Protein AF-A0A352GJZ3-F1 (afdb_monomer_lite)

Structure (mmCIF, N/CA/C/O backbone):
data_AF-A0A352GJZ3-F1
#
_entry.id   AF-A0A352GJZ3-F1
#
loop_
_atom_site.group_PDB
_atom_site.id
_atom_site.type_symbol
_atom_site.label_atom_id
_atom_site.label_alt_id
_atom_site.label_comp_id
_atom_site.label_asym_id
_atom_site.label_entity_id
_atom_site.label_seq_id
_atom_site.pdbx_PDB_ins_code
_atom_site.Cartn_x
_atom_site.Cartn_y
_atom_site.Cartn_z
_atom_site.occupancy
_atom_site.B_iso_or_equiv
_atom_site.auth_seq_id
_atom_site.auth_comp_id
_atom_site.auth_asym_id
_atom_site.auth_atom_id
_atom_site.pdbx_PDB_model_num
ATOM 1 N N . ILE A 1 1 ? 23.229 0.048 -28.107 1.00 61.44 1 ILE A N 1
ATOM 2 C CA . ILE A 1 1 ? 23.917 1.328 -27.823 1.00 61.44 1 ILE A CA 1
ATOM 3 C C . ILE A 1 1 ? 24.957 1.008 -26.772 1.00 61.44 1 ILE A C 1
ATOM 5 O O . ILE A 1 1 ? 24.595 0.742 -25.634 1.00 61.44 1 ILE A O 1
ATOM 9 N N . GLU A 1 2 ? 26.207 0.881 -27.193 1.00 63.62 2 GLU A N 1
ATOM 10 C CA . GLU A 1 2 ? 27.333 0.672 -26.285 1.00 63.62 2 GLU A CA 1
ATOM 11 C C . GLU A 1 2 ? 27.810 2.054 -25.856 1.00 63.62 2 GLU A C 1
ATOM 13 O O . GLU A 1 2 ? 28.156 2.864 -26.710 1.00 63.62 2 GLU A O 1
ATOM 18 N N . ILE A 1 3 ? 27.728 2.347 -24.558 1.00 71.00 3 ILE A N 1
ATOM 19 C CA . ILE A 1 3 ? 28.173 3.628 -24.009 1.00 71.00 3 ILE A CA 1
ATOM 20 C C . ILE A 1 3 ? 29.648 3.494 -23.687 1.00 71.00 3 ILE A C 1
ATOM 22 O O . ILE A 1 3 ? 30.034 2.709 -22.818 1.00 71.00 3 ILE A O 1
ATOM 26 N N . TRP A 1 4 ? 30.468 4.264 -24.385 1.00 77.12 4 TRP A N 1
ATOM 27 C CA . TRP A 1 4 ? 31.891 4.322 -24.117 1.00 77.12 4 TRP A CA 1
ATOM 28 C C . TRP A 1 4 ? 32.191 5.311 -22.978 1.00 77.12 4 TRP A C 1
ATOM 30 O O . TRP A 1 4 ? 31.402 6.226 -22.732 1.00 77.12 4 TRP A O 1
ATOM 40 N N . PRO A 1 5 ? 33.329 5.184 -22.266 1.00 75.94 5 PRO A N 1
ATOM 41 C CA . PRO A 1 5 ? 33.630 5.995 -21.079 1.00 75.94 5 PRO A CA 1
ATOM 42 C C . PRO A 1 5 ? 33.558 7.505 -21.327 1.00 75.94 5 PRO A C 1
ATOM 44 O O . PRO A 1 5 ? 33.132 8.266 -20.461 1.00 75.94 5 PRO A O 1
ATOM 47 N N . GLN A 1 6 ? 33.927 7.940 -22.531 1.00 77.19 6 GLN A N 1
ATOM 48 C CA . GLN A 1 6 ? 33.837 9.334 -22.938 1.00 77.19 6 GLN A CA 1
ATOM 49 C C . GLN A 1 6 ? 32.401 9.833 -23.125 1.00 77.19 6 GLN A C 1
ATOM 51 O O . GLN A 1 6 ? 32.211 11.025 -23.029 1.00 77.19 6 GLN A O 1
ATOM 56 N N . GLU A 1 7 ? 31.393 8.989 -23.344 1.00 81.38 7 GLU A N 1
ATOM 57 C CA . GLU A 1 7 ? 29.985 9.390 -23.551 1.00 81.38 7 GLU A CA 1
ATOM 58 C C . GLU A 1 7 ? 29.179 9.402 -22.242 1.00 81.38 7 GLU A C 1
ATOM 60 O O . GLU A 1 7 ? 28.003 9.773 -22.211 1.00 81.38 7 GLU A O 1
ATOM 65 N N . PHE A 1 8 ? 29.818 9.039 -21.128 1.00 82.38 8 PHE A N 1
ATOM 66 C CA . PHE A 1 8 ? 29.194 8.975 -19.810 1.00 82.38 8 PHE A CA 1
ATOM 67 C C . PHE A 1 8 ? 28.633 10.329 -19.339 1.00 82.38 8 PHE A C 1
ATOM 69 O O . PHE A 1 8 ? 27.685 10.365 -18.551 1.00 82.38 8 PHE A O 1
ATOM 76 N N . TYR A 1 9 ? 29.147 11.451 -19.861 1.00 84.25 9 TYR A N 1
ATOM 77 C CA . TYR A 1 9 ? 28.627 12.783 -19.539 1.00 84.25 9 TYR A CA 1
ATOM 78 C C . TYR A 1 9 ? 27.165 12.982 -19.968 1.00 84.25 9 TYR A C 1
ATOM 80 O O . TYR A 1 9 ? 26.459 13.758 -19.326 1.00 84.25 9 TYR A O 1
ATOM 88 N N . TYR A 1 10 ? 26.668 12.255 -20.978 1.00 85.81 10 TYR A N 1
ATOM 89 C CA . TYR A 1 10 ? 25.248 12.290 -21.343 1.00 85.81 10 TYR A CA 1
ATOM 90 C C . TYR A 1 10 ? 24.364 11.665 -20.258 1.00 85.81 10 TYR A C 1
ATOM 92 O O . TYR A 1 10 ? 23.333 12.236 -19.900 1.00 85.81 10 TYR A O 1
ATOM 100 N N . ILE A 1 11 ? 24.784 10.532 -19.684 1.00 86.44 11 ILE A N 1
ATOM 101 C CA . ILE A 1 11 ? 24.067 9.888 -18.574 1.00 86.44 11 ILE A CA 1
ATOM 102 C C . ILE A 1 11 ? 24.152 10.763 -17.325 1.00 86.44 11 ILE A C 1
ATOM 104 O O . ILE A 1 11 ? 23.136 11.016 -16.682 1.00 86.44 11 ILE A O 1
ATOM 108 N N . ALA A 1 12 ? 25.349 11.251 -16.991 1.00 88.62 12 ALA A N 1
ATOM 109 C CA . ALA A 1 12 ? 25.541 12.118 -15.836 1.00 88.62 12 ALA A CA 1
ATOM 110 C C . ALA A 1 12 ? 24.681 13.389 -15.946 1.00 88.62 12 ALA A C 1
ATOM 112 O O . ALA A 1 12 ? 23.999 13.749 -14.990 1.00 88.62 12 ALA A O 1
ATOM 113 N N . GLY A 1 13 ? 24.636 14.016 -17.126 1.00 91.50 13 GLY A N 1
ATOM 114 C CA . GLY A 1 13 ? 23.769 15.160 -17.403 1.00 91.50 13 GLY A CA 1
ATOM 115 C C . GLY A 1 13 ? 22.283 14.832 -17.248 1.00 91.50 13 GLY A C 1
ATOM 116 O O . GLY A 1 13 ? 21.562 15.586 -16.598 1.00 91.50 13 GLY A O 1
ATOM 117 N N . LEU A 1 14 ? 21.828 13.684 -17.765 1.00 91.75 14 LEU A N 1
ATOM 118 C CA . LEU A 1 14 ? 20.447 13.220 -17.593 1.00 91.75 14 LEU A CA 1
ATOM 119 C C . LEU A 1 14 ? 20.097 13.026 -16.110 1.00 91.75 14 LEU A C 1
ATOM 121 O O . LEU A 1 14 ? 19.051 13.489 -15.664 1.00 91.75 14 LEU A O 1
ATOM 125 N N . LEU A 1 15 ? 20.974 12.380 -15.338 1.00 91.31 15 LEU A N 1
ATOM 126 C CA . LEU A 1 15 ? 20.764 12.141 -13.909 1.00 91.31 15 LEU A CA 1
ATOM 127 C C . LEU A 1 15 ? 20.749 13.449 -13.108 1.00 91.31 15 LEU A C 1
ATOM 129 O O . LEU A 1 15 ? 19.919 13.598 -12.213 1.00 91.31 15 LEU A O 1
ATOM 133 N N . ILE A 1 16 ? 21.606 14.416 -13.452 1.00 94.75 16 ILE A N 1
ATOM 134 C CA . ILE A 1 16 ? 21.604 15.753 -12.840 1.00 94.75 16 ILE A CA 1
ATOM 135 C C . ILE A 1 16 ? 20.294 16.479 -13.155 1.00 94.75 16 ILE A C 1
ATOM 137 O O . ILE A 1 16 ? 19.656 17.003 -12.245 1.00 94.75 16 ILE A O 1
ATOM 141 N N . MET A 1 17 ? 19.849 16.470 -14.414 1.00 94.56 17 MET A N 1
ATOM 142 C CA . MET A 1 17 ? 18.578 17.083 -14.812 1.00 94.56 17 MET A CA 1
ATOM 143 C C . MET A 1 17 ? 17.378 16.405 -14.142 1.00 94.56 17 MET A C 1
ATOM 145 O O . MET A 1 17 ? 16.465 17.094 -13.692 1.00 94.56 17 MET A O 1
ATOM 149 N N . ALA A 1 18 ? 17.391 15.075 -14.012 1.00 90.25 18 ALA A N 1
ATOM 150 C CA . ALA A 1 18 ? 16.367 14.322 -13.294 1.00 90.25 18 ALA A CA 1
ATOM 151 C C . ALA A 1 18 ? 16.361 14.649 -11.792 1.00 90.25 18 ALA A C 1
ATOM 153 O O . ALA A 1 18 ? 15.294 14.852 -11.216 1.00 90.25 18 ALA A O 1
ATOM 154 N N . GLY A 1 19 ? 17.535 14.759 -11.163 1.00 91.00 19 GLY A N 1
ATOM 155 C CA . GLY A 1 19 ? 17.672 15.143 -9.757 1.00 91.00 19 GLY A CA 1
ATOM 156 C C . GLY A 1 19 ? 17.193 16.569 -9.489 1.00 91.00 19 GLY A C 1
ATOM 157 O O . GLY A 1 19 ? 16.412 16.794 -8.564 1.00 91.00 19 GLY A O 1
ATOM 158 N N . LEU A 1 20 ? 17.590 17.524 -10.336 1.00 92.31 20 LEU A N 1
ATOM 159 C CA . LEU A 1 20 ? 17.104 18.904 -10.276 1.00 92.31 20 LEU A CA 1
ATOM 160 C C . LEU A 1 20 ? 15.594 18.967 -10.507 1.00 92.31 20 LEU A C 1
ATOM 162 O O . LEU A 1 20 ? 14.905 19.654 -9.762 1.00 92.31 20 LEU A O 1
ATOM 166 N N . GLY A 1 21 ? 15.075 18.219 -11.485 1.00 87.94 21 GLY A N 1
ATOM 167 C CA . GLY A 1 21 ? 13.646 18.117 -11.769 1.00 87.94 21 GLY A CA 1
ATOM 168 C C . GLY A 1 21 ? 12.852 17.571 -10.583 1.00 87.94 21 GLY A C 1
ATOM 169 O O . GLY A 1 21 ? 11.864 18.182 -10.183 1.00 87.94 21 GLY A O 1
ATOM 170 N N . LEU A 1 22 ? 13.314 16.480 -9.964 1.00 83.62 22 LEU A N 1
ATOM 171 C CA . LEU A 1 22 ? 12.705 15.929 -8.753 1.00 83.62 22 LEU A CA 1
ATOM 172 C C . LEU A 1 22 ? 12.719 16.959 -7.616 1.00 83.62 22 LEU A C 1
ATOM 174 O O . LEU A 1 22 ? 11.680 17.183 -6.998 1.00 83.62 22 LEU A O 1
ATOM 178 N N . PHE A 1 23 ? 13.850 17.635 -7.383 1.00 85.44 23 PHE A N 1
ATOM 179 C CA . PHE A 1 23 ? 13.967 18.665 -6.349 1.00 85.44 23 PHE A CA 1
ATOM 180 C C . PHE A 1 23 ? 12.998 19.833 -6.588 1.00 85.44 23 PHE A C 1
ATOM 182 O O . PHE A 1 23 ? 12.290 20.245 -5.669 1.00 85.44 23 PHE A O 1
ATOM 189 N N . LEU A 1 24 ? 12.905 20.321 -7.828 1.00 85.62 24 LEU A N 1
ATOM 190 C CA . LEU A 1 24 ? 11.987 21.388 -8.237 1.00 85.62 24 LEU A CA 1
ATOM 191 C C . LEU A 1 24 ? 10.521 20.980 -8.055 1.00 85.62 24 LEU A C 1
ATOM 193 O O . LEU A 1 24 ? 9.731 21.739 -7.504 1.00 85.62 24 LEU A O 1
ATOM 197 N N . VAL A 1 25 ? 10.155 19.760 -8.452 1.00 81.25 25 VAL A N 1
ATOM 198 C CA . VAL A 1 25 ? 8.799 19.234 -8.241 1.00 81.25 25 VAL A CA 1
ATOM 199 C C . VAL A 1 25 ? 8.487 19.132 -6.749 1.00 81.25 25 VAL A C 1
ATOM 201 O O . VAL A 1 25 ? 7.402 19.529 -6.323 1.00 81.25 25 VAL A O 1
ATOM 204 N N . THR A 1 26 ? 9.431 18.658 -5.933 1.00 75.69 26 THR A N 1
ATOM 205 C CA . THR A 1 26 ? 9.233 18.568 -4.479 1.00 75.69 26 THR A CA 1
ATOM 206 C C . THR A 1 26 ? 9.185 19.930 -3.789 1.00 75.69 26 THR A C 1
ATOM 208 O O . THR A 1 26 ? 8.462 20.068 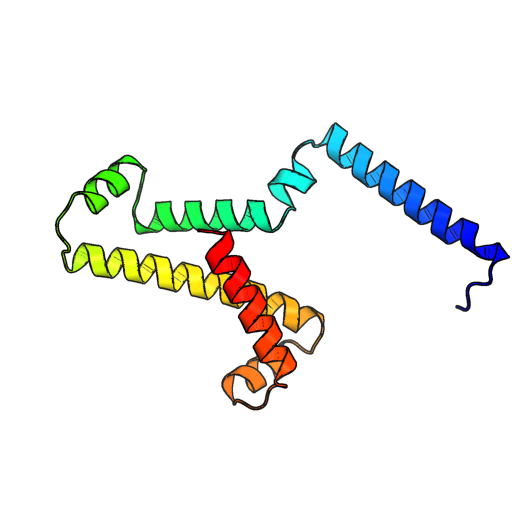-2.809 1.00 75.69 26 THR A O 1
ATOM 211 N N . SER A 1 27 ? 9.888 20.953 -4.285 1.00 80.06 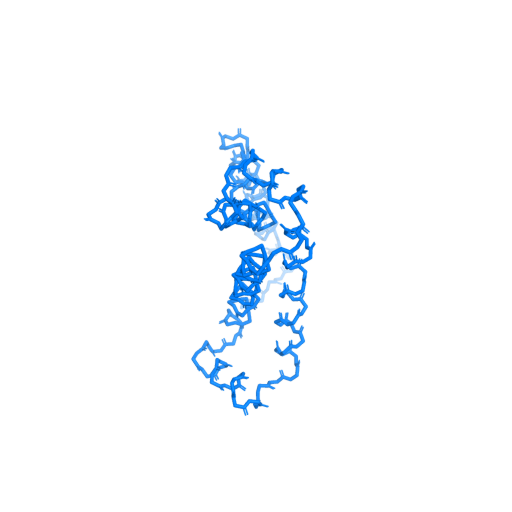27 SER A N 1
ATOM 212 C CA . SER A 1 27 ? 9.855 22.297 -3.691 1.00 80.06 27 SER A CA 1
ATOM 213 C C . SER A 1 27 ? 8.627 23.106 -4.118 1.00 80.06 27 SER A C 1
ATOM 215 O O . SER A 1 27 ? 8.092 23.857 -3.308 1.00 80.06 27 SER A O 1
ATOM 217 N N . VAL A 1 28 ? 8.135 22.915 -5.349 1.00 79.69 28 VAL A N 1
ATOM 218 C CA . VAL A 1 28 ? 6.958 23.621 -5.889 1.00 79.69 28 VAL A CA 1
ATOM 219 C C . VAL A 1 28 ? 5.643 22.949 -5.487 1.00 79.69 28 VAL A C 1
ATOM 221 O O . VAL A 1 28 ? 4.708 23.627 -5.072 1.00 79.69 28 VAL A O 1
ATOM 224 N N . VAL A 1 29 ? 5.550 21.620 -5.598 1.00 76.50 29 VAL A N 1
ATOM 225 C CA . VAL A 1 29 ? 4.314 20.853 -5.333 1.00 76.50 29 VAL A CA 1
ATOM 226 C C . VAL A 1 29 ? 4.334 20.215 -3.931 1.00 76.50 29 VAL A C 1
ATOM 228 O O . VAL A 1 29 ? 3.359 19.608 -3.484 1.00 76.50 29 VAL A O 1
ATOM 231 N N . GLY A 1 30 ? 5.430 20.370 -3.183 1.00 73.88 30 GLY A N 1
ATOM 232 C CA . GLY A 1 30 ? 5.548 19.907 -1.801 1.00 73.88 30 GLY A CA 1
ATOM 233 C C . GLY A 1 30 ? 5.424 18.385 -1.683 1.00 73.88 30 GLY A C 1
ATOM 234 O O . GLY A 1 30 ? 6.286 17.622 -2.118 1.00 73.88 30 GLY A O 1
ATOM 235 N N . ARG A 1 31 ? 4.303 17.930 -1.100 1.00 71.56 31 ARG A N 1
ATOM 236 C CA . ARG A 1 31 ? 3.973 16.519 -0.810 1.00 71.56 31 ARG A CA 1
ATOM 237 C C . ARG A 1 31 ? 3.645 15.658 -2.040 1.00 71.56 31 ARG A C 1
ATOM 239 O O . ARG A 1 31 ? 3.156 14.548 -1.871 1.00 71.56 31 ARG A O 1
ATOM 246 N N . ALA A 1 32 ? 3.914 16.103 -3.264 1.00 70.00 32 ALA A N 1
ATOM 247 C CA . ALA A 1 32 ? 3.667 15.286 -4.456 1.00 70.00 32 ALA A CA 1
ATOM 248 C C . ALA A 1 32 ? 4.353 13.913 -4.373 1.00 70.00 32 ALA A C 1
ATOM 250 O O . ALA A 1 32 ? 3.694 12.890 -4.520 1.00 70.00 32 ALA A O 1
ATOM 251 N N . TRP A 1 33 ? 5.651 13.890 -4.047 1.00 67.88 33 TRP A N 1
ATOM 252 C CA . TRP A 1 33 ? 6.404 12.642 -3.926 1.00 67.88 33 TRP A CA 1
ATOM 253 C C . TRP A 1 33 ? 6.211 11.988 -2.556 1.00 67.88 33 TRP A C 1
ATOM 255 O O . TRP A 1 33 ? 5.526 10.978 -2.446 1.00 67.88 33 TRP A O 1
ATOM 265 N N . CYS A 1 34 ? 6.726 12.602 -1.484 1.00 67.06 34 CYS A N 1
ATOM 266 C CA . CYS A 1 34 ? 6.670 12.027 -0.132 1.00 67.06 34 CYS A CA 1
ATOM 267 C C . CYS A 1 34 ? 5.245 11.914 0.457 1.00 67.06 34 CYS A C 1
ATOM 269 O O . CYS A 1 34 ? 5.068 11.272 1.489 1.00 67.06 34 CYS A O 1
ATOM 271 N N . GLY A 1 35 ? 4.234 12.532 -0.165 1.00 66.69 35 GLY A N 1
ATOM 272 C CA . GLY A 1 35 ? 2.830 12.450 0.252 1.00 66.69 35 GLY A CA 1
ATOM 273 C C . GLY A 1 35 ? 1.950 11.605 -0.670 1.00 66.69 35 GLY A C 1
ATOM 274 O O . GLY A 1 35 ? 1.313 10.686 -0.180 1.00 66.69 35 GLY A O 1
ATOM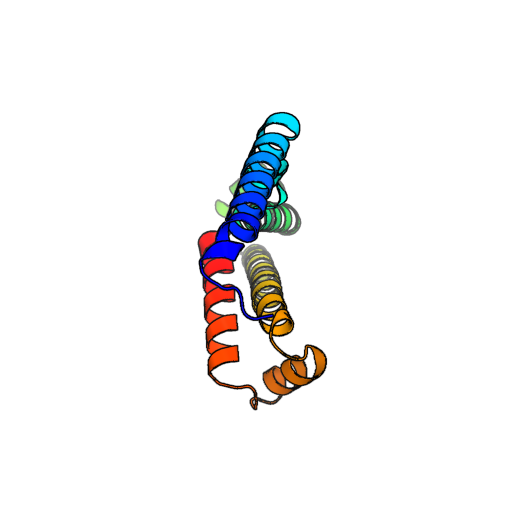 275 N N . TYR A 1 36 ? 1.905 11.887 -1.976 1.00 66.94 36 TYR A N 1
ATOM 276 C CA . TYR A 1 36 ? 0.909 11.279 -2.878 1.00 66.94 36 TYR A CA 1
ATOM 277 C C . TYR A 1 36 ? 1.448 10.197 -3.821 1.00 66.94 36 TYR A C 1
ATOM 279 O O . TYR A 1 36 ? 0.664 9.394 -4.314 1.00 66.94 36 TYR A O 1
ATOM 287 N N . ALA A 1 37 ? 2.756 10.159 -4.080 1.00 69.75 37 ALA A N 1
ATOM 288 C CA . ALA A 1 37 ? 3.376 9.119 -4.906 1.00 69.75 37 ALA A CA 1
ATOM 289 C C . ALA A 1 37 ? 4.137 8.077 -4.076 1.00 69.75 37 ALA A C 1
ATOM 291 O O . ALA A 1 37 ? 4.402 6.981 -4.564 1.00 69.75 37 ALA A O 1
ATOM 292 N N . CYS A 1 38 ? 4.496 8.406 -2.830 1.00 77.94 38 CYS A N 1
ATOM 293 C CA . CYS A 1 38 ? 5.151 7.481 -1.920 1.00 77.94 38 CYS A CA 1
ATOM 294 C C . CYS A 1 38 ? 4.201 6.307 -1.645 1.00 77.94 38 CYS A C 1
ATOM 296 O O . CYS A 1 38 ? 3.156 6.521 -1.022 1.00 77.94 38 CYS A O 1
ATOM 298 N N . PRO A 1 39 ? 4.546 5.076 -2.069 1.00 73.19 39 PRO A N 1
ATOM 299 C CA . PRO A 1 39 ? 3.644 3.937 -1.945 1.00 73.19 39 PRO A CA 1
ATOM 300 C C . PRO A 1 39 ? 3.267 3.679 -0.485 1.00 73.19 39 PRO A C 1
ATOM 302 O O . PRO A 1 39 ? 2.110 3.395 -0.199 1.00 73.19 39 PRO A O 1
ATOM 305 N N . GLN A 1 40 ? 4.200 3.903 0.448 1.00 73.81 40 GLN A N 1
ATOM 306 C CA . GLN A 1 40 ? 3.941 3.755 1.877 1.00 73.81 40 GLN A CA 1
ATOM 307 C C . GLN A 1 40 ? 2.815 4.678 2.366 1.00 73.81 40 GLN A C 1
ATOM 309 O O . GLN A 1 40 ? 1.886 4.205 3.014 1.00 73.81 40 GLN A O 1
ATOM 314 N N . THR A 1 41 ? 2.867 5.972 2.031 1.00 81.00 41 THR A N 1
ATOM 315 C CA . THR A 1 41 ? 1.851 6.948 2.457 1.00 81.00 41 THR A CA 1
ATOM 316 C C . THR A 1 41 ? 0.492 6.634 1.832 1.00 81.00 41 THR A C 1
ATOM 318 O O . THR A 1 41 ? -0.525 6.625 2.526 1.00 81.00 41 THR A O 1
ATOM 321 N N . VAL A 1 42 ? 0.480 6.306 0.536 1.00 83.19 42 VAL A N 1
ATOM 322 C CA . VAL A 1 42 ? -0.745 5.964 -0.199 1.00 83.19 42 VAL A CA 1
ATOM 323 C C . VAL A 1 42 ? -1.415 4.721 0.388 1.00 83.19 42 VAL A C 1
ATOM 325 O O . VAL A 1 42 ? -2.633 4.711 0.559 1.00 83.19 42 VAL A O 1
ATOM 328 N N . TRP A 1 43 ? -0.643 3.689 0.741 1.00 81.88 43 TRP A N 1
ATOM 329 C CA . TRP A 1 43 ? -1.189 2.480 1.359 1.00 81.88 43 TRP A CA 1
ATOM 330 C C . TRP A 1 43 ? -1.751 2.751 2.747 1.00 81.88 43 TRP A C 1
ATOM 332 O O . TRP A 1 43 ? -2.878 2.343 3.019 1.00 81.88 43 TRP A O 1
ATOM 342 N N . THR A 1 44 ? -1.029 3.478 3.603 1.00 84.06 44 THR A N 1
ATOM 343 C CA . THR A 1 44 ? -1.537 3.822 4.940 1.00 84.06 44 THR A CA 1
ATOM 344 C C . THR A 1 44 ? -2.813 4.662 4.870 1.00 84.06 44 THR A C 1
ATOM 346 O O . THR A 1 44 ? -3.774 4.380 5.586 1.00 84.06 44 THR A O 1
ATOM 349 N N . ASP A 1 45 ? -2.881 5.640 3.962 1.00 85.81 45 ASP A N 1
ATOM 350 C CA . ASP A 1 45 ? -4.080 6.463 3.778 1.00 85.81 45 ASP A CA 1
ATOM 351 C C . ASP A 1 45 ? -5.261 5.625 3.266 1.00 85.81 45 ASP A C 1
ATOM 353 O O . ASP A 1 45 ? -6.388 5.767 3.756 1.00 85.81 45 ASP A O 1
ATOM 357 N N . LEU A 1 46 ? -5.006 4.698 2.338 1.00 87.06 46 LEU A N 1
ATOM 358 C CA . LEU A 1 46 ? -6.009 3.767 1.829 1.00 87.06 46 LEU A CA 1
ATOM 359 C C . LEU A 1 46 ? -6.524 2.826 2.928 1.00 87.06 46 LEU A C 1
ATOM 361 O O . LEU A 1 46 ? -7.737 2.655 3.061 1.00 87.06 46 LEU A O 1
ATOM 365 N N . PHE A 1 47 ? -5.644 2.248 3.749 1.00 86.62 47 PHE A N 1
ATOM 366 C CA . PHE A 1 47 ? -6.044 1.354 4.839 1.00 86.62 47 PHE A CA 1
ATOM 367 C C . PHE A 1 47 ? -6.862 2.076 5.909 1.00 86.62 47 PHE A C 1
ATOM 369 O O . PHE A 1 47 ? -7.886 1.547 6.353 1.00 86.62 47 PHE A O 1
ATOM 376 N N . ILE A 1 48 ? -6.486 3.308 6.264 1.00 87.56 48 ILE A N 1
ATOM 377 C CA . ILE A 1 48 ? -7.254 4.151 7.191 1.00 87.56 48 ILE A CA 1
ATOM 378 C C . ILE A 1 48 ? -8.622 4.509 6.600 1.00 87.56 48 ILE A C 1
ATOM 380 O O . ILE A 1 48 ? -9.615 4.559 7.334 1.00 87.56 48 ILE A O 1
ATOM 384 N N . TRP A 1 49 ? -8.703 4.766 5.292 1.00 88.38 49 TRP A N 1
ATOM 385 C CA . TRP A 1 49 ? -9.970 5.032 4.610 1.00 88.38 49 TRP A CA 1
ATOM 386 C C . TRP A 1 49 ? -10.888 3.803 4.611 1.00 88.38 49 TRP A C 1
ATOM 388 O O . TRP A 1 49 ? -12.058 3.917 4.980 1.00 88.38 49 TRP A O 1
ATOM 398 N N . VAL A 1 50 ? -10.351 2.619 4.306 1.00 88.81 50 VAL A N 1
ATOM 399 C CA . VAL A 1 50 ? -11.081 1.344 4.408 1.00 88.81 50 VAL A CA 1
ATOM 400 C C . VAL A 1 50 ? -11.564 1.105 5.834 1.00 88.81 50 VAL A C 1
ATOM 402 O O . VAL A 1 50 ? -12.714 0.728 6.050 1.00 88.81 50 VAL A O 1
ATOM 405 N N . GLU A 1 51 ? -10.717 1.356 6.830 1.00 87.44 51 GLU A N 1
ATOM 406 C CA . GLU A 1 51 ? -11.097 1.176 8.226 1.00 87.44 51 GLU A CA 1
ATOM 407 C C . GLU A 1 51 ? -12.233 2.128 8.632 1.00 87.44 51 GLU A C 1
ATOM 409 O O . GLU A 1 51 ? -13.168 1.714 9.316 1.00 87.44 51 GLU A O 1
ATOM 414 N N . ARG A 1 52 ? -12.224 3.377 8.147 1.00 87.38 52 ARG A N 1
ATOM 415 C CA . ARG A 1 52 ? -13.349 4.310 8.335 1.00 87.38 52 ARG A CA 1
ATOM 416 C C . ARG A 1 52 ? -14.626 3.823 7.654 1.00 87.38 52 ARG A C 1
ATOM 418 O O . ARG A 1 52 ? -15.701 4.023 8.208 1.00 87.38 52 ARG A O 1
ATOM 425 N N . LEU A 1 53 ? -14.521 3.183 6.492 1.00 87.00 53 LEU A N 1
ATOM 426 C CA . LEU A 1 53 ? -15.672 2.640 5.769 1.00 87.00 53 LEU A CA 1
ATOM 427 C C . LEU A 1 53 ? -16.313 1.456 6.517 1.00 87.00 53 LEU A C 1
ATOM 429 O O . LEU A 1 53 ? -17.536 1.349 6.569 1.00 87.00 53 LEU A O 1
ATOM 433 N N . VAL A 1 54 ? -15.496 0.578 7.111 1.00 85.69 54 VAL A N 1
ATOM 434 C CA . VAL A 1 54 ? -15.954 -0.664 7.763 1.00 85.69 54 VAL A CA 1
ATOM 435 C C . VAL A 1 54 ? -16.331 -0.455 9.235 1.00 85.69 54 VAL A C 1
ATOM 437 O O . VAL A 1 54 ? -17.359 -0.956 9.701 1.00 85.69 54 VAL A O 1
ATOM 440 N N . GLU A 1 55 ? -15.505 0.268 9.992 1.00 81.94 55 GLU A N 1
ATOM 441 C CA . GLU A 1 55 ? -15.665 0.450 11.441 1.00 81.94 55 GLU A CA 1
ATOM 442 C C . GLU A 1 55 ? -16.250 1.822 11.818 1.00 81.94 55 GLU A C 1
ATOM 444 O O . GLU A 1 55 ? -16.772 1.987 12.925 1.00 81.94 55 GLU A O 1
ATOM 449 N N . GLY A 1 56 ? -16.238 2.785 10.892 1.00 82.94 56 GLY A N 1
ATOM 450 C CA . GLY A 1 56 ? -16.774 4.131 11.079 1.00 82.94 56 GLY A CA 1
ATOM 451 C C . GLY A 1 56 ? -15.753 5.147 11.599 1.00 82.94 56 GLY A C 1
ATOM 452 O O . GLY A 1 56 ? -14.537 4.930 11.646 1.00 82.94 56 GLY A O 1
ATOM 453 N N . ASP A 1 57 ? -16.263 6.306 12.016 1.00 83.56 57 ASP A N 1
ATOM 454 C CA . ASP A 1 57 ? -15.447 7.378 12.583 1.00 83.56 57 ASP A CA 1
ATOM 455 C C . ASP A 1 57 ? -14.691 6.949 13.846 1.00 83.56 57 ASP A C 1
ATOM 457 O O . ASP A 1 57 ? -14.977 5.936 14.487 1.00 83.56 57 ASP A O 1
ATOM 461 N N . ARG A 1 58 ? -13.710 7.763 14.251 1.00 79.31 58 ARG A N 1
ATOM 462 C CA . ARG A 1 58 ? -12.877 7.503 15.439 1.00 79.31 58 ARG A CA 1
ATOM 463 C C . ARG A 1 58 ? -13.709 7.180 16.689 1.00 79.31 58 ARG A C 1
ATOM 465 O O . ARG A 1 58 ? -13.347 6.286 17.447 1.00 79.31 58 ARG A O 1
ATOM 472 N N . GLY A 1 59 ? -14.834 7.870 16.889 1.00 78.94 59 GLY A N 1
ATOM 473 C CA . GLY A 1 59 ? -15.735 7.619 18.020 1.00 78.94 59 GLY A CA 1
ATOM 474 C C . GLY A 1 59 ? -16.433 6.254 17.961 1.00 78.94 59 GLY A C 1
ATOM 475 O O . GLY A 1 59 ? -16.569 5.593 18.990 1.00 78.94 59 GLY A O 1
ATOM 476 N N . ALA A 1 60 ? -16.823 5.802 16.765 1.00 79.38 60 ALA A N 1
ATOM 477 C CA . ALA A 1 60 ? -17.440 4.493 16.566 1.00 79.38 60 ALA A CA 1
ATOM 478 C C . ALA A 1 60 ? -16.437 3.360 16.817 1.00 79.38 60 ALA A C 1
ATOM 480 O O . ALA A 1 60 ? -16.789 2.393 17.488 1.00 79.38 60 ALA A O 1
ATOM 481 N N . ARG A 1 61 ? -15.177 3.531 16.390 1.00 80.12 61 ARG A N 1
ATOM 482 C CA . ARG A 1 61 ? -14.077 2.590 16.665 1.00 80.12 61 ARG A CA 1
ATOM 483 C C . ARG A 1 61 ? -13.787 2.428 18.150 1.00 80.12 61 ARG A C 1
ATOM 485 O O . ARG A 1 61 ? -13.795 1.313 18.654 1.00 80.12 61 ARG A O 1
ATOM 492 N N . ILE A 1 62 ? -13.639 3.535 18.880 1.00 82.00 62 ILE A N 1
ATOM 493 C CA . ILE A 1 62 ? -13.386 3.490 20.330 1.00 82.00 62 ILE A CA 1
ATOM 494 C C . ILE A 1 62 ? -14.540 2.798 21.071 1.00 82.00 62 ILE A C 1
ATOM 496 O O . ILE A 1 62 ? -14.307 2.069 22.035 1.00 82.00 62 ILE A O 1
ATOM 500 N N . ARG A 1 63 ? -15.790 3.008 20.634 1.00 81.62 63 ARG A N 1
ATOM 501 C CA . ARG A 1 63 ? -16.953 2.322 21.212 1.00 81.62 63 ARG A CA 1
ATOM 502 C C . ARG A 1 63 ? -16.957 0.831 20.870 1.00 81.62 63 ARG A C 1
ATOM 504 O O . ARG A 1 63 ? -17.140 0.017 21.769 1.00 81.62 63 ARG A O 1
ATOM 511 N N . LEU A 1 64 ? -16.673 0.481 19.615 1.00 79.50 64 LEU A N 1
ATOM 512 C CA . LEU A 1 64 ? -16.573 -0.904 19.154 1.00 79.50 64 LEU A CA 1
ATOM 513 C C . LEU A 1 64 ? -15.461 -1.664 19.891 1.00 79.50 64 LEU A C 1
ATOM 515 O O . LEU A 1 64 ? -15.644 -2.823 20.247 1.00 79.50 64 LEU A O 1
ATOM 519 N N . ASP A 1 65 ? -14.325 -1.026 20.172 1.00 81.81 65 ASP A N 1
ATOM 520 C CA . ASP A 1 65 ? -13.220 -1.650 20.902 1.00 81.81 65 ASP A CA 1
ATOM 521 C C . ASP A 1 65 ? -13.547 -1.906 22.373 1.00 81.81 65 ASP A C 1
ATOM 523 O O . ASP A 1 65 ? -13.165 -2.958 22.888 1.00 81.81 65 ASP A O 1
ATOM 527 N N . LYS A 1 66 ? -14.317 -1.014 23.011 1.00 83.25 66 LYS A N 1
ATOM 528 C CA . LYS A 1 66 ? -14.782 -1.165 24.400 1.00 83.25 66 LYS A CA 1
ATOM 529 C C . LYS A 1 66 ? -15.908 -2.188 24.573 1.00 83.25 66 LYS A C 1
ATOM 531 O O . LYS A 1 66 ? -16.100 -2.684 25.680 1.00 83.25 66 LYS A O 1
ATOM 536 N N . GLU A 1 67 ? -16.656 -2.500 23.519 1.00 82.25 67 GLU A N 1
ATOM 537 C CA . GLU A 1 67 ? -17.713 -3.512 23.573 1.00 82.25 67 GLU A CA 1
ATOM 538 C C . GLU A 1 67 ? -17.138 -4.943 23.669 1.00 82.25 67 GLU A C 1
ATOM 540 O O . GLU A 1 67 ? -16.104 -5.248 23.054 1.00 82.25 67 GLU A O 1
ATOM 545 N N . PRO A 1 68 ? -17.806 -5.857 24.402 1.00 81.50 68 PRO A N 1
ATOM 546 C CA . PRO A 1 68 ? -17.433 -7.268 24.432 1.00 81.50 68 PRO A CA 1
ATOM 547 C C . PRO A 1 68 ? -17.496 -7.879 23.026 1.00 81.50 68 PRO A C 1
ATOM 549 O O . PRO A 1 68 ? -18.173 -7.367 22.132 1.00 81.50 68 PRO A O 1
ATOM 552 N N . MET A 1 69 ? -16.757 -8.968 22.806 1.00 77.81 69 MET A N 1
ATOM 553 C CA . MET A 1 69 ? -16.611 -9.566 21.478 1.00 77.81 69 MET A CA 1
ATOM 554 C C . MET A 1 69 ? -17.930 -10.200 21.007 1.00 77.81 69 MET A C 1
ATOM 556 O O . MET A 1 69 ? -18.209 -11.363 21.274 1.00 77.81 69 MET A O 1
ATOM 560 N N . SER A 1 70 ? -18.762 -9.405 20.332 1.00 84.62 70 SER A N 1
ATOM 561 C CA . SER A 1 70 ? -20.028 -9.829 19.733 1.00 84.62 70 SER A CA 1
ATOM 562 C C . SER A 1 70 ? -19.819 -10.355 18.309 1.00 84.62 70 SER A C 1
ATOM 564 O O . SER A 1 70 ? -18.844 -9.999 17.640 1.00 84.62 70 SER A O 1
ATOM 566 N N . ALA A 1 71 ? -20.758 -11.162 17.803 1.00 83.44 71 ALA A N 1
ATOM 567 C CA . ALA A 1 71 ? -20.725 -11.647 16.419 1.00 83.44 71 ALA A CA 1
ATOM 568 C C . ALA A 1 71 ? -20.634 -10.488 15.406 1.00 83.44 71 ALA A C 1
ATOM 570 O O . ALA A 1 71 ? -19.871 -10.558 14.448 1.00 83.44 71 ALA A O 1
ATOM 571 N N . ALA A 1 72 ? -21.318 -9.370 15.672 1.00 82.62 72 ALA A N 1
ATOM 572 C CA . ALA A 1 72 ? -21.242 -8.169 14.842 1.00 82.62 72 ALA A CA 1
ATOM 573 C C . ALA A 1 72 ? -19.835 -7.535 14.828 1.00 82.62 72 ALA A C 1
ATOM 575 O O . ALA A 1 72 ? -19.373 -7.084 13.778 1.00 82.62 72 ALA A O 1
ATOM 576 N N . LYS A 1 73 ? -19.127 -7.524 15.967 1.00 84.12 73 LYS A N 1
ATOM 577 C CA . LYS A 1 73 ? -17.740 -7.034 16.065 1.00 84.12 73 LYS A CA 1
ATOM 578 C C . LYS A 1 73 ? -16.764 -7.950 15.328 1.00 84.12 73 LYS A C 1
ATOM 580 O O . LYS A 1 73 ? -15.878 -7.455 14.632 1.00 84.12 73 LYS A O 1
ATOM 585 N N . ALA A 1 74 ? -16.948 -9.266 15.439 1.00 85.62 74 ALA A N 1
ATOM 586 C CA . ALA A 1 74 ? -16.134 -10.243 14.722 1.00 85.62 74 ALA A CA 1
ATOM 587 C C . ALA A 1 74 ? -16.286 -10.096 13.199 1.00 85.62 74 ALA A C 1
ATOM 589 O O . ALA A 1 74 ? -15.279 -10.013 12.501 1.00 85.62 74 ALA A O 1
ATOM 590 N N . THR A 1 75 ? -17.517 -9.957 12.691 1.00 86.38 75 THR A N 1
ATOM 591 C CA . THR A 1 75 ? -17.770 -9.761 11.254 1.00 86.38 75 THR A CA 1
ATOM 592 C C . THR A 1 75 ? -17.136 -8.475 10.727 1.00 86.38 75 THR A C 1
ATOM 594 O O . THR A 1 75 ? -16.519 -8.497 9.666 1.00 86.38 75 THR A O 1
ATOM 597 N N . LYS A 1 76 ? -17.217 -7.363 11.473 1.00 85.88 76 LYS A N 1
ATOM 598 C CA . LYS A 1 76 ? -16.577 -6.094 11.078 1.00 85.88 76 LYS A CA 1
ATOM 599 C C . LYS A 1 76 ? -15.052 -6.200 11.026 1.00 85.88 76 LYS A C 1
ATOM 601 O O . LYS A 1 76 ? -14.448 -5.774 10.046 1.00 85.88 76 LYS A O 1
ATOM 606 N N . ARG A 1 77 ? -14.429 -6.815 12.038 1.00 84.88 77 ARG A N 1
ATOM 607 C CA . ARG A 1 77 ? -12.972 -7.032 12.056 1.00 84.88 77 ARG A CA 1
ATOM 608 C C . ARG A 1 77 ? -12.522 -7.967 10.938 1.00 84.88 77 ARG A C 1
ATOM 610 O O . ARG A 1 77 ? -11.535 -7.678 10.272 1.00 84.88 77 ARG A O 1
ATOM 617 N N . LEU A 1 78 ? -13.261 -9.050 10.696 1.00 87.06 78 LEU A N 1
ATOM 618 C CA . LEU A 1 78 ? -12.971 -9.968 9.598 1.00 87.06 78 LEU A CA 1
ATOM 619 C C . LEU A 1 78 ? -13.075 -9.254 8.245 1.00 87.06 78 LEU A C 1
ATOM 621 O O . LEU A 1 78 ? -12.161 -9.363 7.438 1.00 87.06 78 LEU A O 1
ATOM 625 N N . ALA A 1 79 ? -14.135 -8.472 8.024 1.00 87.06 79 ALA A N 1
ATOM 626 C CA . ALA A 1 79 ? -14.304 -7.693 6.801 1.00 87.06 79 ALA A CA 1
ATOM 627 C C . ALA A 1 79 ? -13.139 -6.717 6.576 1.00 87.06 79 ALA A C 1
ATOM 629 O O . ALA A 1 79 ? -12.619 -6.647 5.464 1.00 87.06 79 ALA A O 1
ATOM 630 N N . LYS A 1 80 ? -12.670 -6.030 7.631 1.00 87.62 80 LYS A N 1
ATOM 631 C CA . LYS A 1 80 ? -11.479 -5.171 7.556 1.00 87.62 80 LYS A CA 1
ATOM 632 C C . LYS A 1 80 ? -10.254 -5.950 7.082 1.00 87.62 80 LYS A C 1
ATOM 634 O O . LYS A 1 80 ? -9.641 -5.564 6.091 1.00 87.62 80 LYS A O 1
ATOM 639 N N . TYR A 1 81 ? -9.920 -7.052 7.754 1.00 86.31 81 TYR A N 1
ATOM 640 C CA . TYR A 1 81 ? -8.737 -7.842 7.409 1.00 86.31 81 TYR A CA 1
ATOM 641 C C . TYR A 1 81 ? -8.819 -8.460 6.011 1.00 86.31 81 TYR A C 1
ATOM 643 O O . TYR A 1 81 ? -7.815 -8.482 5.305 1.00 86.31 81 TYR A O 1
ATOM 651 N N . VAL A 1 82 ? -10.002 -8.908 5.583 1.00 87.06 82 VAL A N 1
ATOM 652 C CA . VAL A 1 82 ? -10.217 -9.434 4.227 1.00 87.06 82 VAL A CA 1
ATOM 653 C C . VAL A 1 82 ? -9.974 -8.348 3.181 1.00 87.06 82 VAL A C 1
ATOM 655 O O . VAL A 1 82 ? -9.241 -8.586 2.225 1.00 87.06 82 VAL A O 1
ATOM 658 N N . ILE A 1 83 ? -10.526 -7.145 3.367 1.00 87.19 83 ILE A N 1
ATOM 659 C CA . ILE A 1 83 ? -10.310 -6.037 2.424 1.00 87.19 83 ILE A CA 1
ATOM 660 C C . ILE A 1 83 ? -8.833 -5.632 2.403 1.00 87.19 83 ILE A C 1
ATOM 662 O O . ILE A 1 83 ? -8.273 -5.419 1.330 1.00 87.19 83 ILE A O 1
ATOM 666 N N . TRP A 1 84 ? -8.178 -5.573 3.565 1.00 86.19 84 TRP A N 1
ATOM 667 C CA . TRP A 1 84 ? -6.751 -5.264 3.641 1.00 86.19 84 TRP A CA 1
ATOM 668 C C . TRP A 1 84 ? -5.892 -6.289 2.901 1.00 86.19 84 TRP A C 1
ATOM 670 O O . TRP A 1 84 ? -4.978 -5.913 2.170 1.00 86.19 84 TRP A O 1
ATOM 680 N N . LEU A 1 85 ? -6.214 -7.574 3.047 1.00 83.50 85 LEU A N 1
ATOM 681 C CA . LEU A 1 85 ? -5.503 -8.657 2.380 1.00 83.50 85 LEU A CA 1
ATOM 682 C C . LEU A 1 85 ? -5.712 -8.625 0.861 1.00 83.50 85 LEU A C 1
ATOM 684 O O . LEU A 1 85 ? -4.750 -8.800 0.121 1.00 83.50 85 LEU A O 1
ATOM 688 N N . ILE A 1 86 ? -6.929 -8.331 0.389 1.00 84.88 86 ILE A N 1
ATOM 689 C CA . ILE A 1 86 ? -7.218 -8.163 -1.046 1.00 84.88 86 ILE A CA 1
ATOM 690 C C . ILE A 1 86 ? -6.411 -7.002 -1.629 1.00 84.88 86 ILE A C 1
ATOM 692 O O . ILE A 1 86 ? -5.808 -7.152 -2.689 1.00 84.88 86 ILE A O 1
ATOM 696 N N . ILE A 1 87 ? -6.377 -5.859 -0.938 1.00 84.44 87 ILE A N 1
ATOM 697 C CA . ILE A 1 87 ? -5.599 -4.696 -1.375 1.00 84.44 87 ILE A CA 1
ATOM 698 C C . ILE A 1 87 ? -4.118 -5.062 -1.430 1.00 84.44 87 ILE A C 1
ATOM 700 O O . ILE A 1 87 ? -3.506 -4.904 -2.478 1.00 84.44 87 ILE A O 1
ATOM 704 N N . ALA A 1 88 ? -3.557 -5.613 -0.351 1.00 82.19 88 ALA A N 1
ATOM 705 C CA . ALA A 1 88 ? -2.145 -5.984 -0.291 1.00 82.19 88 ALA A CA 1
ATOM 706 C C . ALA A 1 88 ? -1.757 -7.005 -1.378 1.00 82.19 88 ALA A C 1
ATOM 708 O O . ALA A 1 88 ? -0.726 -6.843 -2.033 1.00 82.19 88 ALA A O 1
ATOM 709 N N . MET A 1 89 ? -2.604 -8.010 -1.621 1.00 77.69 89 MET A N 1
ATOM 710 C CA . MET A 1 89 ? -2.390 -9.015 -2.664 1.00 77.69 89 MET A CA 1
ATOM 711 C C . MET A 1 89 ? -2.509 -8.415 -4.068 1.00 77.69 89 MET A C 1
ATOM 713 O O . MET A 1 89 ? -1.716 -8.750 -4.945 1.00 77.69 89 MET A O 1
ATOM 717 N N . GLY A 1 90 ? -3.453 -7.495 -4.279 1.00 77.62 90 GLY A N 1
ATOM 718 C CA . GLY A 1 90 ? -3.588 -6.750 -5.528 1.00 77.62 90 GLY A CA 1
ATOM 719 C C . GLY A 1 90 ? -2.347 -5.915 -5.832 1.00 77.62 90 GLY A C 1
ATOM 720 O O . GLY A 1 90 ? -1.853 -5.940 -6.957 1.00 77.62 90 GLY A O 1
ATOM 721 N N . THR A 1 91 ? -1.787 -5.237 -4.829 1.00 76.25 91 THR A N 1
ATOM 722 C CA . THR A 1 91 ? -0.569 -4.439 -5.005 1.00 76.25 91 THR A CA 1
ATOM 723 C C . THR A 1 91 ? 0.663 -5.307 -5.261 1.00 76.25 91 THR A C 1
ATOM 725 O O . THR A 1 91 ? 1.445 -5.011 -6.165 1.00 76.25 91 THR A O 1
ATOM 728 N N . GLY A 1 92 ? 0.828 -6.398 -4.503 1.00 70.31 92 GLY A N 1
ATOM 729 C CA . GLY A 1 92 ? 1.922 -7.352 -4.701 1.00 70.31 92 GLY A CA 1
ATOM 730 C C . GLY A 1 92 ? 1.842 -8.061 -6.057 1.00 70.31 92 GLY A C 1
ATOM 731 O O . GLY A 1 92 ? 2.855 -8.209 -6.737 1.00 70.31 92 GLY A O 1
ATOM 732 N N . GLY A 1 93 ? 0.633 -8.436 -6.485 1.00 69.56 93 GLY A N 1
ATOM 733 C CA . GLY A 1 93 ? 0.369 -9.037 -7.791 1.00 69.56 93 GLY A CA 1
ATOM 734 C C . GLY A 1 93 ? 0.628 -8.076 -8.950 1.00 69.56 93 GLY A C 1
ATOM 735 O O . GLY A 1 93 ? 1.317 -8.444 -9.897 1.00 69.56 93 GLY A O 1
ATOM 736 N N . ALA A 1 94 ? 0.167 -6.824 -8.852 1.00 70.75 94 ALA A N 1
ATOM 737 C CA . ALA A 1 94 ? 0.389 -5.801 -9.877 1.00 70.75 94 ALA A CA 1
ATOM 738 C C . ALA A 1 94 ? 1.880 -5.534 -10.141 1.00 70.75 94 ALA A C 1
ATOM 740 O O . ALA A 1 94 ? 2.268 -5.311 -11.286 1.00 70.75 94 ALA A O 1
ATOM 741 N N . TRP A 1 95 ? 2.726 -5.605 -9.107 1.00 68.38 95 TRP A N 1
ATOM 742 C CA . TRP A 1 95 ? 4.174 -5.469 -9.272 1.00 68.38 95 TRP A CA 1
ATOM 743 C C . TRP A 1 95 ? 4.785 -6.635 -10.055 1.00 68.38 95 TRP A C 1
ATOM 745 O O . TRP A 1 95 ? 5.648 -6.431 -10.903 1.00 68.38 95 TRP A O 1
ATOM 755 N N . VAL A 1 96 ? 4.329 -7.864 -9.811 1.00 67.69 96 VAL A N 1
ATOM 756 C CA . VAL A 1 96 ? 4.828 -9.044 -10.535 1.00 67.69 96 VAL A CA 1
ATOM 757 C C . VAL A 1 96 ? 4.289 -9.085 -11.970 1.00 67.69 96 VAL A C 1
ATOM 759 O O . VAL A 1 96 ? 5.041 -9.415 -12.885 1.00 67.69 96 VAL A O 1
ATOM 762 N N . PHE A 1 97 ? 3.050 -8.637 -12.195 1.00 69.12 97 PHE A N 1
ATOM 763 C CA . PHE A 1 97 ? 2.470 -8.456 -13.533 1.00 69.12 97 PHE A CA 1
ATOM 764 C C . PHE A 1 97 ? 3.158 -7.367 -14.370 1.00 69.12 97 PHE A C 1
ATOM 766 O O . PHE A 1 97 ? 2.963 -7.315 -15.580 1.00 69.12 97 PHE A O 1
ATOM 773 N N . TYR A 1 98 ? 3.956 -6.487 -13.758 1.00 66.94 98 TYR A N 1
ATOM 774 C CA . TYR A 1 98 ? 4.773 -5.526 -14.502 1.00 66.94 98 TYR A CA 1
ATOM 775 C C . TYR A 1 98 ? 5.976 -6.196 -15.187 1.00 66.94 98 TYR A C 1
ATOM 777 O O . TYR A 1 98 ? 6.388 -5.771 -16.263 1.00 66.94 98 TYR A O 1
ATOM 785 N N . PHE A 1 99 ? 6.540 -7.243 -14.576 1.00 66.44 99 PHE A N 1
ATOM 786 C CA . PHE A 1 99 ? 7.733 -7.934 -15.079 1.00 66.44 99 PHE A CA 1
ATOM 787 C C . PHE A 1 99 ? 7.423 -9.210 -15.872 1.00 66.44 99 PHE A C 1
ATOM 789 O O . PHE A 1 99 ? 8.312 -9.735 -16.540 1.00 66.44 99 PHE A O 1
ATOM 796 N N . ALA A 1 100 ? 6.192 -9.714 -15.806 1.00 64.50 100 ALA A N 1
ATOM 797 C CA . ALA A 1 100 ? 5.766 -10.927 -16.489 1.00 64.50 100 ALA A CA 1
ATOM 798 C C . ALA A 1 100 ? 4.312 -10.808 -16.974 1.00 64.50 100 ALA A C 1
ATOM 800 O O . ALA A 1 100 ? 3.532 -10.047 -16.409 1.00 64.50 100 ALA A O 1
ATOM 801 N N . ASP A 1 101 ? 3.949 -11.552 -18.023 1.00 61.19 101 ASP A N 1
ATOM 802 C CA . ASP A 1 101 ? 2.655 -11.436 -18.705 1.00 61.19 101 ASP A CA 1
ATOM 803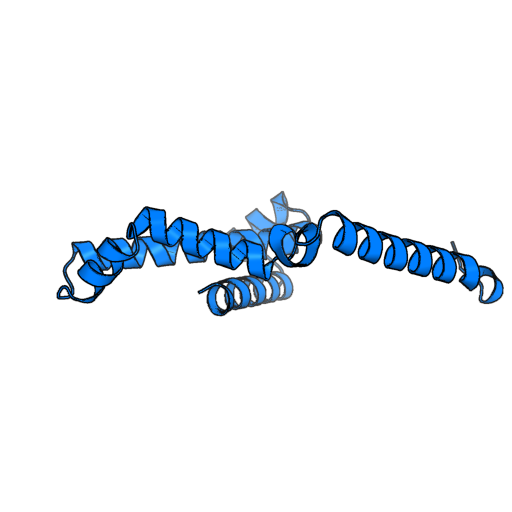 C C . ASP A 1 101 ? 1.454 -11.566 -17.747 1.00 61.19 101 ASP A C 1
ATOM 805 O O . ASP A 1 101 ? 1.171 -12.628 -17.191 1.00 61.19 101 ASP A O 1
ATOM 809 N N . ALA A 1 102 ? 0.708 -10.468 -17.580 1.00 59.81 102 ALA A N 1
ATOM 810 C CA . ALA A 1 102 ? -0.397 -10.360 -16.628 1.00 59.81 102 ALA A CA 1
ATOM 811 C C . ALA A 1 102 ? -1.502 -11.438 -16.761 1.00 59.81 102 ALA A C 1
ATOM 813 O O . ALA A 1 102 ? -1.940 -11.948 -15.728 1.00 59.81 102 ALA A O 1
ATOM 814 N N . PRO A 1 103 ? -1.986 -11.821 -17.964 1.00 62.66 103 PRO A N 1
ATOM 815 C CA . PRO A 1 103 ? -3.087 -12.780 -18.066 1.00 62.66 103 PRO A CA 1
ATOM 816 C C . PRO A 1 103 ? -2.649 -14.232 -17.830 1.00 62.66 103 PRO A C 1
ATOM 818 O O . PRO A 1 103 ? -3.393 -14.992 -17.214 1.00 62.66 103 PRO A O 1
ATOM 821 N N . THR A 1 104 ? -1.457 -14.625 -18.285 1.00 61.12 104 THR A N 1
ATOM 822 C CA . THR A 1 104 ? -0.932 -15.987 -18.099 1.00 61.12 104 THR A CA 1
ATOM 823 C C . THR A 1 104 ? -0.502 -16.209 -16.658 1.00 61.12 104 THR A C 1
ATOM 825 O O . THR A 1 104 ? -0.869 -17.215 -16.066 1.00 61.12 104 THR A O 1
ATOM 828 N N . LEU A 1 105 ? 0.160 -15.229 -16.040 1.00 59.25 105 LEU A N 1
ATOM 829 C CA . LEU A 1 105 ? 0.641 -15.364 -14.669 1.00 59.25 105 LEU A CA 1
ATOM 830 C C . LEU A 1 105 ? -0.495 -15.402 -13.640 1.00 59.25 105 LEU A C 1
ATOM 832 O O . LEU A 1 105 ? -0.376 -16.087 -12.630 1.00 59.25 105 LEU A O 1
ATOM 836 N N . LEU A 1 106 ? -1.608 -14.703 -13.891 1.00 63.56 106 LEU A N 1
ATOM 837 C CA . LEU A 1 106 ? -2.798 -14.753 -13.037 1.00 63.56 106 LEU A CA 1
ATOM 838 C C . LEU A 1 106 ? -3.444 -16.145 -13.099 1.00 63.56 106 LEU A C 1
ATOM 840 O O . LEU A 1 106 ? -3.765 -16.712 -12.058 1.00 63.56 106 LEU A O 1
ATOM 844 N N . VAL A 1 107 ? -3.555 -16.735 -14.294 1.00 63.59 107 VAL A N 1
ATOM 845 C CA . VAL A 1 107 ? -4.024 -18.120 -14.466 1.00 63.59 107 VAL A CA 1
ATOM 846 C C . VAL A 1 107 ? -3.055 -19.108 -13.811 1.00 63.59 107 VAL A C 1
ATOM 848 O O . VAL A 1 107 ? -3.505 -19.965 -13.058 1.00 63.59 107 VAL A O 1
ATOM 851 N N . ASP A 1 108 ? -1.746 -18.940 -13.995 1.00 62.25 108 ASP A N 1
ATOM 852 C CA . ASP A 1 108 ? -0.705 -19.809 -13.427 1.00 62.25 108 ASP A CA 1
ATOM 853 C C . ASP A 1 108 ? -0.606 -19.727 -11.894 1.00 62.25 108 ASP A C 1
ATOM 855 O O . ASP A 1 108 ? -0.244 -20.709 -11.237 1.00 62.25 108 ASP A O 1
ATOM 859 N N . LEU A 1 109 ? -0.963 -18.578 -11.306 1.00 64.19 109 LEU A N 1
ATOM 860 C CA . LEU A 1 109 ? -1.089 -18.396 -9.855 1.00 64.19 109 LEU A CA 1
ATOM 861 C C . LEU A 1 109 ? -2.290 -19.156 -9.280 1.00 64.19 109 LEU A C 1
ATOM 863 O O . LEU A 1 109 ? -2.200 -19.711 -8.187 1.00 64.19 109 LEU A O 1
ATOM 867 N N . PHE A 1 110 ? -3.410 -19.197 -10.006 1.00 64.38 110 PHE A N 1
ATOM 868 C CA . PHE A 1 110 ? -4.597 -19.950 -9.589 1.00 64.38 110 PHE A CA 1
ATOM 869 C C . PHE A 1 110 ? -4.497 -21.449 -9.901 1.00 64.38 110 PHE A C 1
ATOM 871 O O . PHE A 1 110 ? -5.097 -22.253 -9.190 1.00 64.38 110 PHE A O 1
ATOM 878 N N . THR A 1 111 ? -3.736 -21.847 -10.924 1.00 67.75 111 THR A N 1
ATOM 879 C CA . THR A 1 111 ? -3.512 -23.258 -11.291 1.00 67.75 111 THR A CA 1
ATOM 880 C C . THR A 1 111 ? -2.310 -23.888 -10.583 1.00 67.75 111 THR A C 1
ATOM 882 O O .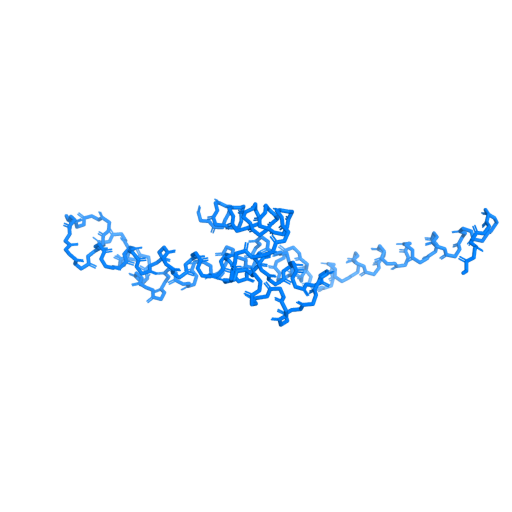 THR A 1 111 ? -2.089 -25.092 -10.718 1.00 67.75 111 THR A O 1
ATOM 885 N N . GLY A 1 112 ? -1.545 -23.118 -9.799 1.00 64.75 112 GLY A N 1
ATOM 886 C CA . GLY A 1 112 ? -0.407 -23.629 -9.029 1.00 64.75 112 GLY A CA 1
ATOM 887 C C . GLY A 1 112 ? 0.869 -23.849 -9.850 1.00 64.75 112 GLY A C 1
ATOM 888 O O . GLY A 1 112 ? 1.815 -24.436 -9.332 1.00 64.75 112 GLY A O 1
ATOM 889 N N . GLN A 1 113 ? 0.916 -23.395 -11.107 1.00 60.34 113 GLN A N 1
ATOM 890 C CA . GLN A 1 113 ? 2.045 -23.614 -12.024 1.00 60.34 113 GLN A CA 1
ATOM 891 C C . GLN A 1 113 ? 3.032 -22.441 -12.112 1.00 60.34 113 GLN A C 1
ATOM 893 O O . GLN A 1 113 ? 4.065 -22.564 -12.770 1.00 60.34 113 GLN A O 1
ATOM 898 N N . ALA A 1 114 ? 2.762 -21.317 -11.441 1.00 62.94 114 ALA A N 1
ATOM 899 C CA . ALA A 1 114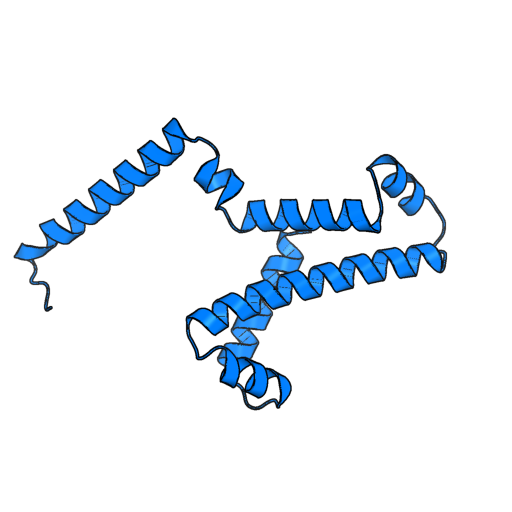 ? 3.672 -20.175 -11.475 1.00 62.94 114 ALA A CA 1
ATOM 900 C C . ALA A 1 114 ? 5.042 -20.486 -10.834 1.00 62.94 114 ALA A C 1
ATOM 902 O O . ALA A 1 114 ? 5.175 -21.304 -9.920 1.00 62.94 114 ALA A O 1
ATOM 903 N N . ALA A 1 115 ? 6.085 -19.795 -11.295 1.00 68.75 115 ALA A N 1
ATOM 904 C CA . ALA A 1 115 ? 7.430 -19.941 -10.749 1.00 68.75 115 ALA A CA 1
ATOM 905 C C . ALA A 1 115 ? 7.471 -19.604 -9.245 1.00 68.75 115 ALA A C 1
ATOM 907 O O . ALA A 1 115 ? 6.895 -18.607 -8.807 1.00 68.75 115 ALA A O 1
ATOM 908 N N . THR A 1 116 ? 8.233 -20.371 -8.455 1.00 72.00 116 THR A N 1
ATOM 909 C CA . THR A 1 116 ? 8.398 -20.159 -7.000 1.00 72.00 116 THR A CA 1
ATOM 910 C C . THR A 1 116 ? 8.824 -18.731 -6.654 1.00 72.00 116 THR A C 1
ATOM 912 O O . THR A 1 116 ? 8.414 -18.186 -5.632 1.00 72.00 116 THR A O 1
ATOM 915 N N . VAL A 1 117 ? 9.611 -18.098 -7.529 1.00 72.94 117 VAL A N 1
ATOM 916 C CA . VAL A 1 117 ? 10.045 -16.702 -7.383 1.00 72.94 117 VAL A CA 1
ATOM 917 C C . VAL A 1 117 ? 8.860 -15.736 -7.446 1.00 72.94 117 VAL A C 1
ATOM 919 O O . VAL A 1 117 ? 8.790 -14.829 -6.626 1.00 72.94 117 VAL A O 1
ATOM 922 N N . ALA A 1 118 ? 7.891 -15.956 -8.340 1.00 68.88 118 ALA A N 1
ATOM 923 C CA . ALA A 1 118 ? 6.697 -15.118 -8.429 1.00 68.88 118 ALA A CA 1
ATOM 924 C C . ALA A 1 118 ? 5.853 -15.216 -7.148 1.00 68.88 118 ALA A C 1
ATOM 926 O O . ALA A 1 118 ? 5.476 -14.189 -6.587 1.00 68.88 118 ALA A O 1
ATOM 927 N N . TYR A 1 119 ? 5.638 -16.426 -6.620 1.00 69.44 119 TYR A N 1
ATOM 928 C CA . TYR A 1 119 ? 4.944 -16.611 -5.340 1.00 69.44 119 TYR A CA 1
ATOM 929 C C . TYR A 1 119 ? 5.685 -15.965 -4.168 1.00 69.44 119 TYR A C 1
ATOM 931 O O . TYR A 1 119 ? 5.060 -15.313 -3.332 1.00 69.44 119 TYR A O 1
ATOM 939 N N . ALA A 1 120 ? 7.011 -16.111 -4.110 1.00 77.38 120 ALA A N 1
ATOM 940 C CA . ALA A 1 120 ? 7.823 -15.505 -3.062 1.00 77.38 120 ALA A CA 1
ATOM 941 C C . ALA A 1 120 ? 7.760 -13.971 -3.119 1.00 77.38 120 ALA A C 1
ATOM 943 O O . ALA A 1 120 ? 7.570 -13.333 -2.087 1.00 77.38 120 ALA A O 1
ATOM 944 N N . THR A 1 121 ? 7.856 -13.367 -4.306 1.00 75.44 121 THR A N 1
ATOM 945 C CA . THR A 1 121 ? 7.790 -11.909 -4.467 1.00 75.44 121 THR A CA 1
ATOM 946 C C . THR A 1 121 ? 6.398 -11.363 -4.158 1.00 75.44 121 THR A C 1
ATOM 948 O O . THR A 1 121 ? 6.298 -10.402 -3.397 1.00 75.44 121 THR A O 1
ATOM 951 N N . VAL A 1 122 ? 5.322 -11.989 -4.657 1.00 78.25 122 VAL A N 1
ATOM 952 C CA . VAL A 1 122 ? 3.948 -11.594 -4.293 1.00 78.25 122 VAL A CA 1
ATOM 953 C C . VAL A 1 122 ? 3.740 -11.737 -2.789 1.00 78.25 122 VAL A C 1
ATOM 955 O O . VAL A 1 122 ? 3.210 -10.822 -2.165 1.00 78.25 122 VAL A O 1
ATOM 958 N N . GLY A 1 123 ? 4.185 -12.842 -2.189 1.00 76.44 123 GLY A N 1
ATOM 959 C CA . GLY A 1 123 ? 4.049 -13.095 -0.756 1.00 76.44 123 GLY A CA 1
ATOM 960 C C . GLY A 1 123 ? 4.791 -12.070 0.098 1.00 76.44 123 GLY A C 1
ATOM 961 O O . GLY A 1 123 ? 4.202 -11.509 1.019 1.00 76.44 123 GLY A O 1
ATOM 962 N N . VAL A 1 124 ? 6.050 -11.768 -0.233 1.00 81.00 124 VAL A N 1
ATOM 963 C CA . VAL A 1 124 ? 6.853 -10.765 0.483 1.00 81.00 124 VAL A CA 1
ATOM 964 C C . VAL A 1 124 ? 6.238 -9.377 0.344 1.00 81.00 124 VAL A C 1
ATOM 966 O O . VAL A 1 124 ? 6.075 -8.704 1.355 1.00 81.00 124 VAL A O 1
ATOM 969 N N . LEU A 1 125 ? 5.849 -8.960 -0.864 1.00 78.44 125 LEU A N 1
ATOM 970 C CA . LEU A 1 125 ? 5.239 -7.644 -1.083 1.00 78.44 125 LEU A CA 1
ATOM 971 C C . LEU A 1 125 ? 3.872 -7.523 -0.402 1.00 78.44 125 LEU A C 1
ATOM 973 O O . LEU A 1 125 ? 3.583 -6.517 0.233 1.00 78.44 125 LEU A O 1
ATOM 977 N N . THR A 1 126 ? 3.051 -8.570 -0.462 1.00 80.44 126 THR A N 1
ATOM 978 C CA . THR A 1 126 ? 1.764 -8.609 0.246 1.00 80.44 126 THR A CA 1
ATOM 979 C C . THR A 1 126 ? 1.982 -8.513 1.754 1.00 80.44 126 THR A C 1
ATOM 981 O O . THR A 1 126 ? 1.302 -7.745 2.433 1.00 80.44 126 THR A O 1
ATOM 984 N N . PHE A 1 127 ? 2.954 -9.257 2.288 1.00 79.38 127 PHE A N 1
ATOM 985 C CA . PHE A 1 127 ? 3.277 -9.249 3.710 1.00 79.38 127 PHE A CA 1
ATOM 986 C C . PHE A 1 127 ? 3.785 -7.883 4.175 1.00 79.38 127 PHE A C 1
ATOM 988 O O . PHE A 1 127 ? 3.319 -7.370 5.192 1.00 79.38 127 PHE A O 1
ATOM 995 N N . THR A 1 128 ? 4.709 -7.265 3.439 1.00 79.19 128 THR A N 1
ATOM 996 C CA . THR A 1 128 ? 5.251 -5.952 3.805 1.00 79.19 128 THR A CA 1
ATOM 997 C C . THR A 1 128 ? 4.184 -4.869 3.694 1.00 79.19 128 THR A C 1
ATOM 999 O O . THR A 1 128 ? 4.067 -4.059 4.607 1.00 79.19 128 THR A O 1
ATOM 1002 N N . THR A 1 129 ? 3.338 -4.884 2.660 1.00 79.81 129 THR A N 1
ATOM 1003 C CA . THR A 1 129 ? 2.231 -3.924 2.529 1.00 79.81 129 THR A CA 1
ATOM 1004 C C . THR A 1 129 ? 1.197 -4.094 3.644 1.00 79.81 129 THR A C 1
ATOM 1006 O O . THR A 1 129 ? 0.742 -3.101 4.206 1.00 79.81 129 THR A O 1
ATOM 1009 N N . PHE A 1 130 ? 0.849 -5.330 4.009 1.00 78.31 130 PHE A N 1
ATOM 1010 C CA . PHE A 1 130 ? -0.124 -5.597 5.070 1.00 78.31 130 PHE A CA 1
ATOM 1011 C C . PHE A 1 130 ? 0.403 -5.236 6.468 1.00 78.31 130 PHE A C 1
ATOM 1013 O O . PHE A 1 130 ? -0.350 -4.717 7.283 1.00 78.31 130 PHE A O 1
ATOM 1020 N N . THR A 1 131 ? 1.684 -5.497 6.749 1.00 74.94 131 THR A N 1
ATOM 1021 C CA . THR A 1 131 ? 2.286 -5.251 8.076 1.00 74.94 131 THR A CA 1
ATOM 1022 C C . THR A 1 131 ? 2.747 -3.816 8.289 1.00 74.94 131 THR A C 1
ATOM 1024 O O . THR A 1 131 ? 2.703 -3.330 9.411 1.00 74.94 131 THR A O 1
ATOM 1027 N N . LEU A 1 132 ? 3.212 -3.132 7.241 1.00 71.62 132 LEU A N 1
ATOM 1028 C CA . LEU A 1 132 ? 3.683 -1.748 7.343 1.00 71.62 132 LEU A CA 1
ATOM 1029 C C . LEU A 1 132 ? 2.563 -0.729 7.116 1.00 71.62 132 LEU A C 1
ATOM 1031 O O . LEU A 1 132 ? 2.742 0.444 7.436 1.00 71.62 132 LEU A O 1
ATOM 1035 N N . GLY A 1 133 ? 1.441 -1.146 6.527 1.00 65.00 133 GLY A N 1
ATOM 1036 C CA . GLY A 1 133 ? 0.287 -0.290 6.267 1.00 65.00 133 GLY A CA 1
ATOM 1037 C C . GLY A 1 133 ? -0.721 -0.186 7.417 1.00 65.00 133 GLY A C 1
ATOM 1038 O O . GLY A 1 133 ? -1.564 0.712 7.373 1.00 65.00 133 GLY A O 1
ATOM 1039 N N . GLY A 1 134 ? -0.647 -1.076 8.416 1.00 52.50 134 GLY A N 1
ATOM 1040 C CA . GLY A 1 134 ? -1.594 -1.182 9.532 1.00 52.50 134 GLY A CA 1
ATOM 1041 C C . GLY A 1 134 ? -0.920 -1.305 10.888 1.00 52.50 134 GLY A C 1
ATOM 1042 O O . GLY A 1 134 ? -0.081 -2.216 11.039 1.00 52.50 134 GLY A O 1
#

Radius of gyration: 21.39 Å; chains: 1; bounding box: 55×47×52 Å

Secondary structure (DSSP, 8-state):
----GGGHHHHHHHHHHHHHHHHHHHHHSSTIIIIII-HHHHHHHHHHHHHHHHH-SHHHHHHHHHS---HHHHHHHHHHHHHHHHHHHHHHHHHHHHHS-HHHHHHHHHHT-S-HHHHHHHHHHHHHHHHH--

Foldseek 3Di:
DDQDPVNCVVVVVVVVVVVVVVVVCCVPVPCVVVAVVPVLNVLLVVLVVLLCVLQNDPVSVVVLVPDDDDPSSVVSVVSSLVVLLVVQLVVQLVVLCVVDPNPVQVVCVVVVNDDPVSVVSSVVSSVCSSVSSD

pLDDT: mean 77.83, std 9.1, range [52.5, 94.75]

Sequence (134 aa):
IEIWPQEFYYIAGLLIMAGLGLFLVTSVVGRAWCGYACPQTVWTDLFIWVERLVEGDRGARIRLDKEPMSAAKATKRLAKYVIWLIIAMGTGGAWVFYFADAPTLLVDLFTGQAATVAYATVGVLTFTTFTLGG